Protein AF-A0A3M6ZZE4-F1 (afdb_monomer)

Secondary structure (DSSP, 8-state):
---PPEEEEE-TTSSHHHHHHHHTT-TTTEEEEESTHHHHHHTSTT----TTTT-HHHHHHTT-TT--HHHHHHHHHHHHTTSSEEEEEEEHHHHSPPTT--

Solvent-accessible surface area (backbone atoms only — not comparable to full-atom values): 5938 Å² total; per-residue (Å²): 133,86,68,70,66,47,78,45,73,39,64,91,90,68,55,58,70,64,56,47,54,63,54,60,70,40,64,88,54,39,40,75,44,78,39,61,52,51,37,14,20,48,31,11,83,73,40,78,45,70,90,43,68,92,35,64,67,62,22,57,74,65,75,26,35,80,29,34,70,64,57,46,51,54,48,53,53,53,57,40,68,72,73,30,34,31,37,35,43,38,53,42,74,52,78,46,78,62,98,84,76,127

pLDDT: mean 92.27, std 9.72, range [42.91, 98.0]

Radius of gyration: 14.6 Å; Cα contacts (8 Å, |Δi|>4): 147; chains: 1; bounding box: 31×28×37 Å

Sequence (102 aa):
MTHNPIFVATHPRACSTAFERVFMTQRDTLQTIHEPFGDAFYYGPERMGTRFESDEEAREQSGFAQSTFKTILERIEREAAEGKRVFIKDMAYYVVPPEDQN

Structure (mmCIF, N/CA/C/O backbone):
data_AF-A0A3M6ZZE4-F1
#
_entry.id   AF-A0A3M6ZZE4-F1
#
loop_
_atom_site.group_PDB
_atom_site.id
_atom_site.type_symbol
_atom_site.label_atom_id
_atom_site.label_alt_id
_atom_site.label_comp_id
_atom_site.label_asym_id
_atom_site.label_entity_id
_atom_site.label_seq_id
_atom_site.pdbx_PDB_ins_code
_atom_site.Cartn_x
_atom_site.Cartn_y
_atom_site.Cartn_z
_atom_site.occupancy
_atom_site.B_iso_or_equiv
_atom_site.auth_seq_id
_atom_site.auth_comp_id
_atom_site.auth_asym_id
_atom_site.auth_atom_id
_atom_site.pdbx_PDB_model_num
ATOM 1 N N . MET A 1 1 ? -12.721 -9.070 20.094 1.00 54.06 1 MET A N 1
ATOM 2 C CA . MET A 1 1 ? -12.804 -8.521 18.7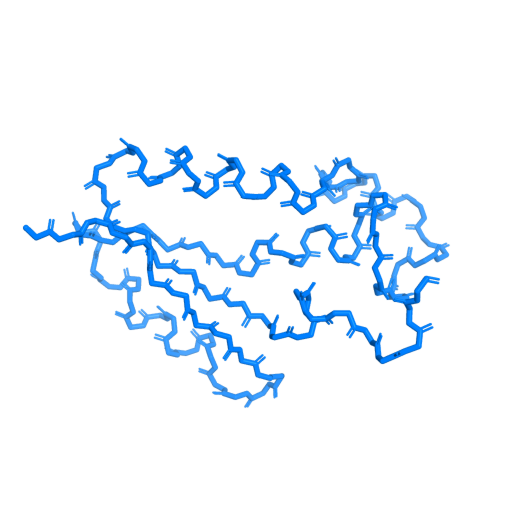22 1.00 54.06 1 MET A CA 1
ATOM 3 C C . MET A 1 1 ? -11.519 -8.876 17.993 1.00 54.06 1 MET A C 1
ATOM 5 O O . MET A 1 1 ? -10.460 -8.776 18.600 1.00 54.06 1 MET A O 1
ATOM 9 N N . THR A 1 2 ? -11.595 -9.362 16.755 1.00 64.38 2 THR A N 1
ATOM 10 C CA . THR A 1 2 ? -10.406 -9.715 15.959 1.00 64.38 2 THR A CA 1
ATOM 11 C C . THR A 1 2 ? -9.711 -8.443 15.469 1.00 64.38 2 TH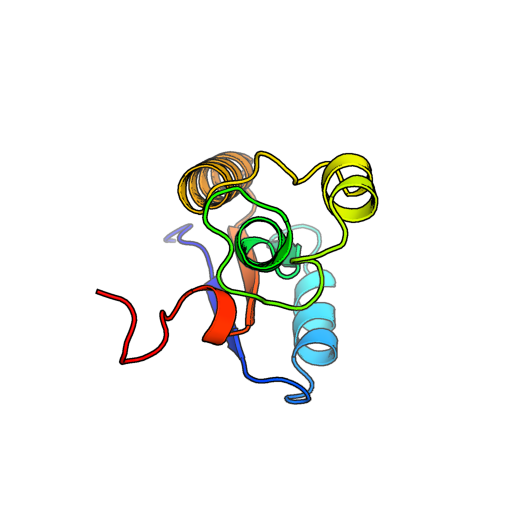R A C 1
ATOM 13 O O . THR A 1 2 ? -10.370 -7.593 14.871 1.00 64.38 2 THR A O 1
ATOM 16 N N . HIS A 1 3 ? -8.398 -8.323 15.683 1.00 79.19 3 HIS A N 1
ATOM 17 C CA . HIS A 1 3 ? -7.579 -7.180 15.241 1.00 79.19 3 HIS A CA 1
ATOM 18 C C . HIS A 1 3 ? -7.018 -7.361 13.820 1.00 79.19 3 HIS A C 1
ATOM 20 O O . HIS A 1 3 ? -6.093 -6.663 13.421 1.00 79.19 3 HIS A O 1
ATOM 26 N N . ASN A 1 4 ? -7.588 -8.289 13.045 1.00 89.19 4 ASN A N 1
ATOM 27 C CA . ASN A 1 4 ? -7.139 -8.570 11.686 1.00 89.19 4 ASN A CA 1
ATOM 28 C C . ASN A 1 4 ? -7.189 -7.292 10.828 1.00 89.19 4 ASN A C 1
ATOM 30 O O . ASN A 1 4 ? -8.211 -6.582 10.876 1.00 89.19 4 ASN A O 1
ATOM 34 N N . PRO A 1 5 ? -6.142 -7.021 10.029 1.00 93.88 5 PRO A N 1
ATOM 35 C CA . PRO A 1 5 ? -6.130 -5.896 9.108 1.00 93.88 5 PRO A CA 1
ATOM 36 C C . PRO A 1 5 ? -7.343 -5.889 8.169 1.00 93.88 5 PRO A C 1
ATOM 38 O O . PRO A 1 5 ? -7.888 -6.936 7.812 1.00 93.88 5 PRO A O 1
ATOM 41 N N . ILE A 1 6 ? -7.780 -4.695 7.778 1.00 95.44 6 ILE A N 1
ATOM 42 C CA . ILE A 1 6 ? -8.762 -4.486 6.710 1.00 95.44 6 ILE A CA 1
ATOM 43 C C . ILE A 1 6 ? -7.978 -4.165 5.444 1.00 95.44 6 ILE A C 1
ATOM 45 O O . ILE A 1 6 ? -7.184 -3.230 5.451 1.00 95.44 6 ILE A O 1
ATOM 49 N N . PHE A 1 7 ? -8.221 -4.902 4.364 1.00 96.06 7 PHE A N 1
ATOM 50 C CA . PHE A 1 7 ? -7.576 -4.665 3.076 1.00 96.06 7 PHE A CA 1
ATOM 51 C C . PHE A 1 7 ? -8.603 -4.236 2.031 1.00 96.06 7 PHE A C 1
ATOM 53 O O . PHE A 1 7 ? -9.619 -4.905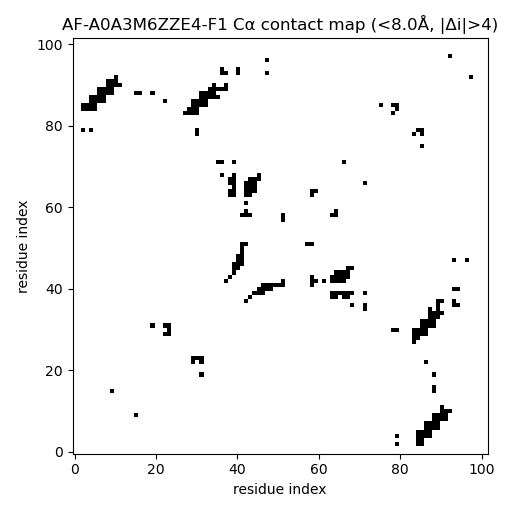 1.837 1.00 96.06 7 PHE A O 1
ATOM 60 N N . VAL A 1 8 ? -8.331 -3.130 1.346 1.00 96.31 8 VAL A N 1
ATOM 61 C CA . VAL A 1 8 ? -9.151 -2.603 0.255 1.00 96.31 8 VAL A CA 1
ATOM 62 C C . VAL A 1 8 ? -8.349 -2.682 -1.035 1.00 96.31 8 VAL A C 1
ATOM 64 O O . VAL A 1 8 ? -7.496 -1.840 -1.306 1.00 96.31 8 VAL A O 1
ATOM 67 N N . ALA A 1 9 ? -8.647 -3.709 -1.830 1.00 95.94 9 ALA A N 1
ATOM 68 C CA . ALA A 1 9 ? -8.093 -3.908 -3.164 1.00 95.94 9 ALA A CA 1
ATOM 69 C C . ALA A 1 9 ? -8.923 -3.131 -4.193 1.00 95.94 9 ALA A C 1
ATOM 71 O O . ALA A 1 9 ? -10.144 -3.284 -4.254 1.00 95.94 9 ALA A O 1
ATOM 72 N N . THR A 1 10 ? -8.280 -2.291 -5.002 1.00 96.25 10 THR A N 1
ATOM 73 C CA . THR A 1 10 ? -8.985 -1.416 -5.956 1.00 96.25 10 THR A CA 1
ATOM 74 C C . THR A 1 10 ? -8.322 -1.392 -7.326 1.00 96.25 10 THR A C 1
ATOM 76 O O . THR A 1 10 ? -7.196 -1.846 -7.498 1.00 96.25 10 THR A O 1
ATOM 79 N N . HIS A 1 11 ? -9.032 -0.869 -8.321 1.00 94.69 11 HIS A N 1
ATOM 80 C CA . HIS A 1 11 ? -8.469 -0.540 -9.629 1.00 94.69 11 HIS A CA 1
ATOM 81 C C . HIS A 1 11 ? -8.221 0.978 -9.716 1.00 94.69 11 HIS A C 1
ATOM 83 O O . HIS A 1 11 ? -8.816 1.745 -8.944 1.00 94.69 11 HIS A O 1
ATOM 89 N N . PRO A 1 12 ? -7.361 1.450 -10.640 1.00 94.06 12 PRO A N 1
ATOM 90 C CA . PRO A 1 12 ? -7.143 2.877 -10.840 1.00 94.06 12 PRO A CA 1
ATOM 91 C C . PRO A 1 12 ? -8.454 3.633 -11.052 1.00 94.06 12 PRO A C 1
ATOM 93 O O . PRO A 1 12 ? -9.361 3.156 -11.725 1.00 94.06 12 PRO A O 1
ATOM 96 N N . ARG A 1 13 ? -8.526 4.855 -10.513 1.00 94.06 13 ARG A N 1
ATOM 97 C CA . ARG A 1 13 ? -9.674 5.773 -10.660 1.00 94.06 13 ARG A CA 1
ATOM 98 C C . ARG A 1 13 ? -10.974 5.331 -9.969 1.00 94.06 13 ARG A C 1
ATOM 100 O O . ARG A 1 13 ? -11.978 6.013 -10.123 1.00 94.06 13 ARG A O 1
ATOM 107 N N . ALA A 1 14 ? -10.938 4.322 -9.099 1.00 96.44 14 ALA A N 1
ATOM 108 C CA . ALA A 1 14 ? -12.085 3.867 -8.302 1.00 96.44 14 ALA A CA 1
ATOM 109 C C . ALA A 1 14 ? -12.482 4.785 -7.118 1.00 96.44 14 ALA A C 1
ATOM 111 O O . ALA A 1 14 ? -13.146 4.338 -6.188 1.00 96.44 14 ALA A O 1
ATOM 112 N N . CYS A 1 15 ? -12.021 6.042 -7.076 1.00 96.56 15 CYS A N 1
ATOM 113 C CA . CYS A 1 15 ? -12.176 6.947 -5.919 1.00 96.56 15 CYS A CA 1
ATOM 114 C C . CYS A 1 15 ? -11.648 6.383 -4.578 1.00 96.56 15 CYS A C 1
ATOM 116 O O . CYS A 1 15 ? -11.980 6.886 -3.505 1.00 96.56 15 CYS A O 1
ATOM 118 N N . SER A 1 16 ? -10.769 5.383 -4.629 1.00 96.38 16 SER A N 1
ATOM 119 C CA . SER A 1 16 ? -10.231 4.654 -3.476 1.00 96.38 16 SER A CA 1
ATOM 120 C C . SER A 1 16 ? -9.468 5.533 -2.481 1.00 96.38 16 SER A C 1
ATOM 122 O O . SER A 1 16 ? -9.564 5.313 -1.282 1.00 96.38 16 SER A O 1
ATOM 124 N N . THR A 1 17 ? -8.760 6.565 -2.948 1.00 96.12 17 THR A N 1
A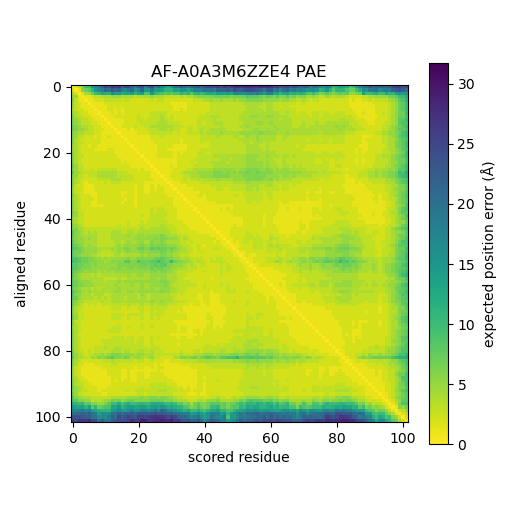TOM 125 C CA . THR A 1 17 ? -8.073 7.539 -2.077 1.00 96.12 17 THR A CA 1
ATOM 126 C C . THR A 1 17 ? -9.066 8.435 -1.331 1.00 96.12 17 THR A C 1
ATOM 128 O O . THR A 1 17 ? -8.822 8.850 -0.204 1.00 96.12 17 THR A O 1
ATOM 131 N N . ALA A 1 18 ? -10.213 8.756 -1.942 1.00 96.69 18 ALA A N 1
ATOM 132 C CA . ALA A 1 18 ? -11.269 9.489 -1.244 1.00 96.69 18 ALA A CA 1
ATOM 133 C C . ALA A 1 18 ? -11.942 8.598 -0.189 1.00 96.69 18 ALA A C 1
ATOM 135 O O . ALA A 1 18 ? -12.206 9.062 0.915 1.00 96.69 18 ALA A O 1
ATOM 136 N N . PHE A 1 19 ? -12.150 7.317 -0.507 1.00 97.00 19 PHE A N 1
ATOM 137 C CA . PHE A 1 19 ? -12.644 6.321 0.441 1.00 97.00 19 PHE A CA 1
ATOM 138 C C . PHE A 1 19 ? -11.685 6.130 1.626 1.00 97.00 19 PHE A C 1
ATOM 140 O O . PHE A 1 19 ? -12.110 6.220 2.772 1.00 97.00 19 PHE A O 1
ATOM 147 N N . GLU A 1 20 ? -10.384 5.971 1.372 1.00 97.56 20 GLU A N 1
ATOM 148 C CA . GLU A 1 20 ? -9.334 5.895 2.398 1.00 97.56 20 GLU A CA 1
ATOM 149 C C . GLU A 1 20 ? -9.371 7.086 3.365 1.00 97.56 20 GLU A C 1
ATOM 151 O O . GLU A 1 20 ? -9.288 6.894 4.578 1.00 97.56 20 GLU A O 1
ATOM 156 N N . ARG A 1 21 ? -9.572 8.313 2.864 1.00 96.81 21 ARG A N 1
ATOM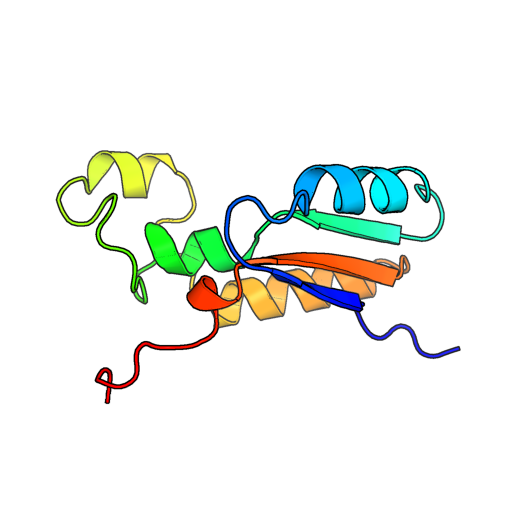 157 C CA . ARG A 1 21 ? -9.658 9.509 3.719 1.00 96.81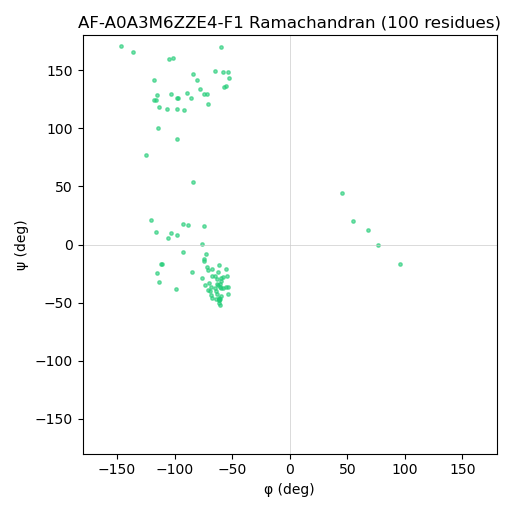 21 ARG A CA 1
ATOM 158 C C . ARG A 1 21 ? -10.766 9.433 4.769 1.00 96.81 21 ARG A C 1
ATOM 160 O O . ARG A 1 21 ? -10.609 10.039 5.825 1.00 96.81 21 ARG A O 1
ATOM 167 N N . VAL A 1 22 ? -11.844 8.687 4.519 1.00 96.44 22 VAL A N 1
ATOM 168 C CA . VAL A 1 22 ? -12.897 8.436 5.520 1.00 96.44 22 VAL A CA 1
ATOM 169 C C . VAL A 1 22 ? -12.369 7.559 6.661 1.00 96.44 22 VAL A C 1
ATOM 171 O O . VAL A 1 22 ? -12.693 7.799 7.817 1.00 96.44 22 VAL A O 1
ATOM 174 N N . PHE A 1 23 ? -11.504 6.583 6.377 1.00 96.00 23 PHE A N 1
ATOM 175 C CA . PHE A 1 23 ? -10.882 5.737 7.406 1.00 96.00 23 PHE A CA 1
ATOM 176 C C . PHE A 1 23 ? -9.816 6.499 8.192 1.00 96.00 23 PHE A C 1
ATOM 178 O O . PHE A 1 23 ? -9.727 6.350 9.409 1.00 96.00 23 PHE A O 1
ATOM 185 N N . MET A 1 24 ? -9.080 7.400 7.537 1.00 96.44 24 MET A N 1
ATOM 186 C CA . MET A 1 24 ? -8.089 8.258 8.196 1.00 96.44 24 MET A CA 1
ATOM 187 C C . MET A 1 24 ? -8.695 9.188 9.263 1.00 96.44 24 MET A C 1
ATOM 189 O O . MET A 1 24 ? -7.957 9.704 10.106 1.00 96.44 24 MET A O 1
ATOM 193 N N . THR A 1 25 ? -10.017 9.424 9.265 1.00 97.12 25 THR A N 1
ATOM 194 C CA . THR A 1 25 ? -10.664 10.198 10.339 1.00 97.12 25 THR A CA 1
ATOM 195 C C . THR A 1 25 ? -10.742 9.421 11.655 1.00 97.12 25 THR A C 1
ATOM 197 O O . THR A 1 25 ? -10.881 10.037 12.707 1.00 97.12 25 THR A O 1
ATOM 200 N N . GLN A 1 26 ? -10.623 8.091 11.627 1.00 95.62 26 GLN A N 1
ATOM 201 C CA . GLN A 1 26 ? -10.658 7.211 12.801 1.00 95.62 26 GLN A CA 1
ATOM 202 C C . GLN A 1 26 ? -9.282 7.121 13.483 1.00 95.62 26 GLN A C 1
ATOM 204 O O . GLN A 1 26 ? -8.738 6.039 13.692 1.00 95.62 26 GLN A O 1
ATOM 209 N N . ARG A 1 27 ? -8.696 8.277 13.819 1.00 93.06 27 ARG A N 1
ATOM 210 C CA . ARG A 1 27 ? -7.295 8.402 14.267 1.00 93.06 27 ARG A CA 1
ATOM 211 C C . ARG A 1 27 ? -6.965 7.602 15.525 1.00 93.06 27 ARG A C 1
ATOM 213 O O . ARG A 1 27 ? -5.815 7.201 15.691 1.00 93.06 27 ARG A O 1
ATOM 220 N N . ASP A 1 28 ? -7.945 7.380 16.393 1.00 94.50 28 ASP A N 1
ATOM 221 C CA . ASP A 1 28 ? -7.747 6.689 17.670 1.00 94.50 28 ASP A CA 1
ATOM 222 C C . ASP A 1 28 ? -7.816 5.165 17.534 1.00 94.50 28 ASP A C 1
ATOM 224 O O . ASP A 1 28 ? -7.242 4.449 18.350 1.00 94.50 28 ASP A O 1
ATOM 228 N N . THR A 1 29 ? -8.488 4.658 16.496 1.00 94.50 29 THR A N 1
ATOM 229 C CA . THR A 1 29 ? -8.789 3.225 16.352 1.00 94.50 29 THR A CA 1
ATOM 230 C C . THR A 1 29 ? -8.112 2.576 15.150 1.00 94.50 29 THR A C 1
ATOM 232 O O . THR A 1 29 ? -7.874 1.365 15.181 1.00 94.50 29 THR A O 1
ATOM 235 N N . LEU A 1 30 ? -7.772 3.354 14.115 1.00 95.62 30 LEU A N 1
ATOM 236 C CA . LEU A 1 30 ? -7.178 2.860 12.877 1.00 95.62 30 LEU A CA 1
ATOM 237 C C . LEU A 1 30 ? -5.778 3.418 12.615 1.00 95.62 30 LEU A C 1
ATOM 239 O O . LEU A 1 30 ? -5.511 4.606 12.798 1.00 95.62 30 LEU A O 1
ATOM 243 N N . GLN A 1 31 ? -4.919 2.543 12.098 1.00 96.56 31 GLN A N 1
ATOM 244 C CA . GLN A 1 31 ? -3.656 2.884 11.449 1.00 96.56 31 GLN A CA 1
ATOM 245 C C . GLN A 1 31 ? -3.834 2.677 9.941 1.00 96.56 31 GLN A C 1
ATOM 247 O O . GLN A 1 31 ? -4.127 1.567 9.507 1.00 96.56 31 GLN A O 1
ATOM 252 N N . THR A 1 32 ? -3.733 3.743 9.144 1.00 97.12 32 THR A N 1
ATOM 253 C CA . THR A 1 32 ? -3.946 3.676 7.686 1.00 97.12 32 THR A CA 1
ATOM 254 C C . THR A 1 32 ? -2.616 3.577 6.950 1.00 97.12 32 THR A C 1
ATOM 256 O O . THR A 1 32 ? -1.761 4.441 7.131 1.00 97.12 32 THR A O 1
ATOM 259 N N . ILE A 1 33 ? -2.471 2.565 6.093 1.00 97.19 33 ILE A N 1
ATOM 260 C CA . ILE A 1 33 ? -1.298 2.351 5.242 1.00 97.19 33 ILE A CA 1
ATOM 261 C C . ILE A 1 33 ? -1.715 2.525 3.778 1.00 97.19 33 ILE A C 1
ATOM 263 O O . ILE A 1 33 ? -2.574 1.796 3.273 1.00 97.19 33 ILE A O 1
ATOM 267 N N . HIS A 1 34 ? -1.103 3.506 3.116 1.00 97.19 34 HIS A N 1
ATOM 268 C CA . HIS A 1 34 ? -1.419 3.896 1.745 1.00 97.19 34 HIS A CA 1
ATOM 269 C C . HIS A 1 34 ? -0.540 3.157 0.736 1.00 97.19 34 HIS A C 1
ATOM 271 O O . HIS A 1 34 ? 0.668 3.372 0.714 1.00 97.19 34 HIS A O 1
ATOM 277 N N . GLU A 1 35 ? -1.161 2.327 -0.102 1.00 97.12 35 GLU A N 1
ATOM 278 C CA . GLU A 1 35 ? -0.565 1.641 -1.259 1.00 97.12 35 GLU A CA 1
ATOM 279 C C . GLU A 1 35 ? 0.810 0.987 -1.005 1.00 97.12 35 GLU A C 1
ATOM 281 O O . GLU A 1 35 ? 1.712 1.132 -1.833 1.00 97.12 35 GLU A O 1
ATOM 286 N N . PRO A 1 36 ? 1.020 0.275 0.123 1.00 97.38 36 PRO A N 1
ATOM 287 C CA . PRO A 1 36 ? 2.353 -0.188 0.502 1.00 97.38 36 PRO A CA 1
ATOM 288 C C . PRO A 1 36 ? 2.951 -1.210 -0.473 1.00 97.38 36 PRO A C 1
ATOM 290 O O . PRO A 1 36 ? 4.169 -1.301 -0.595 1.00 97.38 36 PRO A O 1
ATOM 293 N N . PHE A 1 37 ? 2.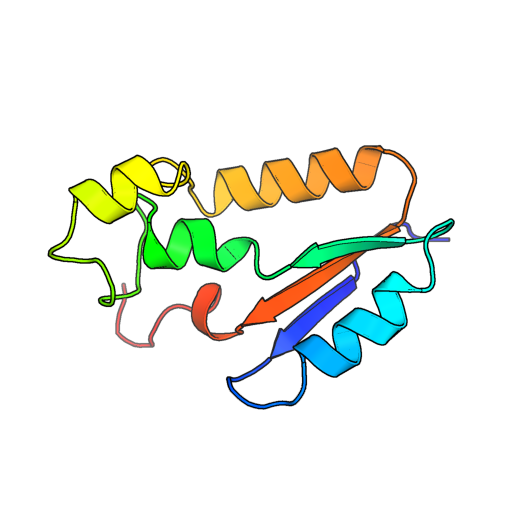131 -1.982 -1.192 1.00 97.44 37 PHE A N 1
ATOM 294 C CA . PHE A 1 37 ? 2.638 -2.942 -2.174 1.00 97.44 37 PHE A CA 1
ATOM 295 C C . PHE A 1 37 ? 3.149 -2.269 -3.454 1.00 97.44 37 PHE A C 1
ATOM 297 O O . PHE A 1 37 ? 3.895 -2.892 -4.210 1.00 97.44 37 PHE A O 1
ATOM 304 N N . GLY A 1 38 ? 2.830 -0.986 -3.667 1.00 96.31 38 GLY A N 1
ATOM 305 C CA . GLY A 1 38 ? 3.406 -0.181 -4.742 1.00 96.31 38 GLY A CA 1
ATOM 306 C C . GLY A 1 38 ? 4.929 -0.067 -4.637 1.00 96.31 38 GLY A C 1
ATOM 307 O O . GLY A 1 38 ? 5.608 -0.034 -5.663 1.00 96.31 38 GLY A O 1
ATOM 308 N N . ASP A 1 39 ? 5.465 -0.088 -3.413 1.00 96.81 39 ASP A N 1
ATOM 309 C CA . ASP A 1 39 ? 6.901 0.002 -3.140 1.00 96.81 39 ASP A CA 1
ATOM 310 C C . ASP A 1 39 ? 7.660 -1.174 -3.781 1.00 96.81 39 ASP A C 1
ATOM 312 O O . ASP A 1 39 ? 8.590 -0.983 -4.568 1.00 96.81 39 ASP A O 1
ATOM 316 N N . ALA A 1 40 ? 7.209 -2.402 -3.503 1.00 96.31 40 ALA A N 1
ATOM 317 C CA . ALA A 1 40 ? 7.770 -3.618 -4.090 1.00 96.31 40 ALA A CA 1
ATOM 318 C C . ALA A 1 40 ? 7.462 -3.723 -5.593 1.00 96.31 40 ALA A C 1
ATOM 320 O O . ALA A 1 40 ? 8.333 -4.093 -6.378 1.00 96.31 40 ALA A O 1
ATOM 321 N N . PHE A 1 41 ? 6.248 -3.342 -6.005 1.00 96.00 41 PHE A N 1
ATOM 322 C CA . PHE A 1 41 ? 5.798 -3.438 -7.393 1.00 96.00 41 PHE A CA 1
ATOM 323 C C . PHE A 1 41 ? 6.591 -2.547 -8.359 1.00 96.00 41 PHE A C 1
ATOM 325 O O . PHE A 1 41 ? 6.860 -2.973 -9.485 1.00 96.00 41 PHE A O 1
ATOM 332 N N . TYR A 1 42 ? 6.937 -1.320 -7.954 1.00 95.62 42 TYR A N 1
ATOM 333 C CA . TYR A 1 42 ? 7.604 -0.342 -8.820 1.00 95.62 42 TYR A CA 1
ATOM 334 C C . TYR A 1 42 ? 9.117 -0.260 -8.620 1.00 95.62 42 TYR A C 1
ATOM 336 O O . TYR A 1 42 ? 9.837 -0.070 -9.602 1.00 95.62 42 TYR A O 1
ATOM 344 N N . TYR A 1 43 ? 9.600 -0.359 -7.380 1.00 96.38 43 TYR A N 1
ATOM 345 C CA . TYR A 1 43 ? 10.987 -0.009 -7.054 1.00 96.38 43 TYR A CA 1
ATOM 346 C C . TYR A 1 43 ? 11.819 -1.211 -6.613 1.00 96.38 43 TYR A C 1
ATOM 348 O O . TYR A 1 43 ? 13.016 -1.259 -6.914 1.00 96.38 43 TYR A O 1
ATOM 356 N N . GLY A 1 44 ? 11.179 -2.179 -5.959 1.00 95.31 44 GLY A N 1
ATOM 357 C CA . GLY A 1 44 ? 11.803 -3.373 -5.405 1.00 95.31 44 GLY A CA 1
ATOM 358 C C . GLY A 1 44 ? 12.517 -4.279 -6.415 1.00 95.31 44 GLY A C 1
ATOM 359 O O . GLY A 1 44 ? 12.374 -4.120 -7.632 1.00 95.31 44 GLY A O 1
ATOM 360 N N . PRO A 1 45 ? 13.278 -5.275 -5.933 1.00 94.44 45 PRO A N 1
ATOM 361 C CA . PRO A 1 45 ? 13.900 -6.280 -6.795 1.00 94.44 45 PRO A CA 1
ATOM 362 C C . PRO A 1 45 ? 12.874 -7.254 -7.404 1.00 94.44 45 PRO A C 1
ATOM 364 O O . PRO A 1 45 ? 13.137 -7.834 -8.450 1.00 94.44 45 PRO A O 1
ATOM 367 N N . GLU A 1 46 ? 11.696 -7.393 -6.788 1.00 93.50 46 GLU A N 1
ATOM 368 C CA . GLU A 1 46 ? 10.567 -8.233 -7.234 1.00 93.50 46 GLU A CA 1
ATOM 369 C C . GLU A 1 46 ? 9.561 -7.448 -8.104 1.00 93.50 46 GLU A C 1
ATOM 371 O O . GLU A 1 46 ? 8.403 -7.843 -8.246 1.00 93.50 46 GLU A O 1
ATOM 376 N N . ARG A 1 47 ? 9.973 -6.293 -8.645 1.00 92.06 47 ARG A N 1
ATOM 377 C CA . ARG A 1 47 ? 9.101 -5.384 -9.400 1.00 92.06 47 ARG A CA 1
ATOM 378 C C . ARG A 1 47 ? 8.405 -6.081 -10.573 1.00 92.06 47 ARG A C 1
ATOM 380 O O . ARG A 1 47 ? 9.029 -6.774 -11.372 1.00 92.06 47 ARG A O 1
ATOM 387 N N . MET A 1 48 ? 7.119 -5.793 -10.731 1.00 91.75 48 MET A N 1
ATOM 388 C CA . MET A 1 48 ? 6.320 -6.208 -11.891 1.00 91.75 48 MET A CA 1
ATOM 389 C C . MET A 1 48 ? 5.935 -5.012 -12.776 1.00 91.75 48 MET A C 1
ATOM 391 O O . MET A 1 48 ? 5.552 -5.184 -13.931 1.00 91.75 48 MET A O 1
ATOM 395 N N . GLY A 1 49 ? 6.048 -3.785 -12.256 1.00 90.31 49 GLY A N 1
ATOM 396 C CA . GLY A 1 49 ? 5.788 -2.562 -13.005 1.00 90.31 49 GLY A CA 1
ATOM 397 C C . GLY A 1 49 ? 6.967 -2.143 -13.885 1.00 90.31 49 GLY A C 1
ATOM 398 O O . GLY A 1 49 ? 8.123 -2.197 -13.472 1.00 90.31 49 GLY A O 1
ATOM 399 N N . THR A 1 50 ? 6.666 -1.632 -15.079 1.00 91.56 50 THR A N 1
ATOM 400 C CA . THR A 1 50 ? 7.672 -1.154 -16.050 1.00 91.56 50 THR A CA 1
ATOM 401 C C . THR A 1 50 ? 7.971 0.344 -15.937 1.00 91.56 50 THR A C 1
ATOM 403 O O . THR A 1 50 ? 8.881 0.854 -16.583 1.00 91.56 50 THR A O 1
ATOM 406 N N . ARG A 1 51 ? 7.229 1.076 -15.093 1.00 91.38 51 ARG A N 1
ATOM 407 C CA . ARG A 1 51 ? 7.280 2.547 -15.002 1.00 91.38 51 ARG A CA 1
ATOM 408 C C . ARG A 1 51 ? 8.680 3.114 -14.734 1.00 91.38 51 ARG A C 1
ATOM 410 O O . ARG A 1 51 ? 8.995 4.170 -15.267 1.00 91.38 51 ARG A O 1
ATOM 417 N N . PHE A 1 52 ? 9.480 2.428 -13.919 1.00 93.06 52 PHE A N 1
ATOM 418 C CA . PHE A 1 52 ? 10.846 2.829 -13.548 1.00 93.06 52 PHE A CA 1
ATOM 419 C C . PHE A 1 52 ? 11.881 1.770 -13.940 1.00 93.06 52 PHE A C 1
ATOM 421 O O . PHE A 1 52 ? 12.971 1.712 -13.382 1.00 93.06 52 PHE A O 1
ATOM 428 N N . GLU A 1 53 ? 11.542 0.892 -14.885 1.00 89.12 53 GLU A N 1
ATOM 429 C CA . GLU A 1 53 ? 12.411 -0.218 -15.281 1.00 89.12 53 GLU A CA 1
ATOM 430 C C . GLU A 1 53 ? 13.769 0.255 -15.815 1.00 89.12 53 GLU A C 1
ATOM 432 O O . GLU A 1 53 ? 14.788 -0.364 -15.519 1.00 89.12 53 GLU A O 1
ATOM 437 N N . SER A 1 54 ? 13.784 1.367 -16.551 1.00 92.69 54 SER A N 1
ATOM 438 C CA . SER A 1 54 ? 14.999 1.968 -17.117 1.00 92.69 54 SER A CA 1
ATOM 439 C C . SER A 1 54 ? 15.572 3.122 -16.284 1.00 92.69 54 SER A C 1
ATOM 441 O O . SER A 1 54 ? 16.470 3.808 -16.761 1.00 92.69 54 SER A O 1
ATOM 443 N N . ASP A 1 55 ? 15.053 3.363 -15.077 1.00 94.88 55 ASP A N 1
ATOM 444 C CA . ASP A 1 55 ? 15.430 4.497 -14.224 1.00 94.88 55 ASP A CA 1
ATOM 445 C C . ASP A 1 55 ? 15.885 3.999 -12.843 1.00 94.88 55 ASP A C 1
ATOM 447 O O . ASP A 1 55 ? 15.143 4.001 -11.859 1.00 94.88 55 ASP A O 1
ATOM 451 N N . GLU A 1 56 ? 17.113 3.478 -12.798 1.00 92.75 56 GLU A N 1
ATOM 452 C CA . GLU A 1 56 ? 17.716 2.920 -11.582 1.00 92.75 56 GLU A CA 1
ATOM 453 C C . GLU A 1 56 ? 17.937 3.988 -10.505 1.00 92.75 56 GLU A C 1
ATOM 455 O O . GLU A 1 56 ? 17.656 3.740 -9.334 1.00 92.75 56 GLU A O 1
ATOM 460 N N . GLU A 1 57 ? 18.328 5.202 -10.901 1.00 95.50 57 GLU A N 1
ATOM 461 C CA . GLU A 1 57 ? 18.527 6.322 -9.979 1.00 95.50 57 GLU A CA 1
ATOM 462 C C . GLU A 1 57 ? 17.222 6.689 -9.258 1.00 95.50 57 GLU A C 1
ATOM 464 O O . GLU A 1 57 ? 17.212 6.807 -8.030 1.00 95.50 57 GLU A O 1
ATOM 469 N N . ALA A 1 58 ? 16.094 6.792 -9.975 1.00 93.44 58 ALA A N 1
ATOM 470 C CA . ALA A 1 58 ? 14.799 7.050 -9.342 1.00 93.44 58 ALA A CA 1
ATOM 471 C C . ALA A 1 58 ? 14.387 5.932 -8.374 1.00 93.44 58 ALA A C 1
ATOM 473 O O . ALA A 1 58 ? 13.773 6.199 -7.336 1.00 93.44 58 ALA A O 1
ATOM 474 N N . ARG A 1 59 ? 14.734 4.674 -8.678 1.00 94.38 59 ARG A N 1
ATOM 475 C CA . ARG A 1 59 ? 14.476 3.544 -7.774 1.00 94.38 59 ARG A CA 1
ATOM 476 C C . ARG A 1 59 ? 15.316 3.647 -6.509 1.00 94.38 59 ARG A C 1
ATOM 478 O O . ARG A 1 59 ? 14.756 3.504 -5.424 1.00 94.38 59 ARG A O 1
ATOM 485 N N . GLU A 1 60 ? 16.608 3.935 -6.612 1.00 95.19 60 GLU A N 1
ATOM 486 C CA . GLU A 1 60 ? 17.479 4.130 -5.446 1.00 95.19 60 GLU A CA 1
ATOM 487 C C . GLU A 1 60 ? 17.015 5.309 -4.581 1.00 95.19 60 GLU A C 1
ATOM 489 O O . GLU A 1 60 ? 16.848 5.166 -3.366 1.00 95.19 60 GLU A O 1
ATOM 494 N N . GLN A 1 61 ? 16.705 6.446 -5.208 1.00 96.00 61 GLN A N 1
ATOM 495 C CA . GLN A 1 61 ? 16.239 7.654 -4.523 1.00 96.00 61 GLN A CA 1
ATOM 496 C C . GLN A 1 61 ? 14.847 7.505 -3.895 1.00 96.00 61 GLN A C 1
ATOM 498 O O . GLN A 1 61 ? 14.524 8.240 -2.961 1.00 96.00 61 GLN A O 1
ATOM 503 N N . SER A 1 62 ? 14.031 6.545 -4.349 1.00 93.62 62 SER A N 1
ATOM 504 C CA . SER A 1 62 ? 12.718 6.265 -3.750 1.00 93.62 62 SER A CA 1
ATOM 505 C C . SER A 1 62 ? 12.805 5.812 -2.287 1.00 93.62 62 SER A C 1
ATOM 507 O O . SER A 1 62 ? 11.829 5.935 -1.553 1.00 93.62 62 SER A O 1
ATOM 509 N N . GLY A 1 63 ? 13.952 5.264 -1.861 1.00 95.56 63 GLY A N 1
ATOM 510 C CA . GLY A 1 63 ? 14.108 4.603 -0.561 1.00 95.56 63 GLY A CA 1
ATOM 511 C C . GLY A 1 63 ? 13.500 3.195 -0.494 1.00 95.56 63 GLY A C 1
ATOM 512 O O . GLY A 1 63 ? 13.618 2.531 0.533 1.00 95.56 63 GLY A O 1
ATOM 513 N N . PHE A 1 64 ? 12.899 2.713 -1.588 1.00 96.19 64 PHE A N 1
ATOM 514 C CA . PHE A 1 64 ? 12.212 1.421 -1.680 1.00 96.19 64 PHE A CA 1
ATOM 515 C C . PHE A 1 64 ? 12.871 0.446 -2.662 1.00 96.19 64 PHE A C 1
ATOM 517 O O . PHE A 1 64 ? 12.309 -0.606 -2.959 1.00 96.19 64 PHE A O 1
ATOM 524 N N . ALA A 1 65 ? 14.081 0.748 -3.147 1.00 95.81 65 ALA A N 1
ATOM 525 C CA . ALA A 1 65 ? 14.816 -0.107 -4.088 1.00 95.81 65 ALA A CA 1
ATOM 526 C C . ALA A 1 65 ? 14.998 -1.556 -3.600 1.00 95.81 65 ALA A C 1
ATOM 528 O O . ALA A 1 65 ? 15.131 -2.471 -4.408 1.00 95.81 65 ALA A O 1
ATOM 529 N N . GLN A 1 66 ? 15.005 -1.758 -2.279 1.00 96.25 66 GLN A N 1
ATOM 530 C CA . GLN A 1 66 ? 15.173 -3.058 -1.623 1.00 96.25 66 GLN A CA 1
ATOM 531 C C . GLN A 1 66 ? 13.867 -3.611 -1.024 1.00 96.25 66 GLN A C 1
ATOM 533 O O . GLN A 1 66 ? 13.887 -4.638 -0.347 1.00 96.25 66 GLN A O 1
ATOM 538 N N . SER A 1 67 ? 12.729 -2.950 -1.252 1.00 97.00 67 SER A N 1
ATOM 539 C CA . SER A 1 67 ? 11.430 -3.406 -0.756 1.00 97.00 67 SER A CA 1
ATOM 540 C C . SER A 1 67 ? 10.976 -4.651 -1.515 1.00 97.00 67 SER A C 1
ATOM 542 O O . SER A 1 67 ? 10.791 -4.622 -2.724 1.00 97.00 67 SER A O 1
ATOM 544 N N . THR A 1 68 ? 10.752 -5.744 -0.797 1.00 97.19 68 THR A N 1
ATOM 545 C CA . THR A 1 68 ? 10.129 -6.981 -1.304 1.00 97.19 68 THR A CA 1
ATOM 546 C C . THR A 1 68 ? 8.696 -7.094 -0.798 1.00 97.19 68 THR A C 1
ATOM 548 O O . THR A 1 68 ? 8.363 -6.523 0.248 1.00 97.19 68 THR A O 1
ATOM 551 N N . PHE A 1 69 ? 7.853 -7.890 -1.458 1.00 96.19 69 PHE A N 1
ATOM 552 C CA . PHE A 1 69 ? 6.496 -8.182 -0.978 1.00 96.19 69 PHE A CA 1
ATOM 553 C C . PHE A 1 69 ? 6.508 -8.713 0.461 1.00 96.19 69 PHE A C 1
ATOM 555 O O . PHE A 1 69 ? 5.671 -8.328 1.281 1.00 96.19 69 PHE A O 1
ATOM 562 N N . LYS A 1 70 ? 7.519 -9.520 0.803 1.00 97.00 70 LYS A N 1
ATOM 563 C CA . LYS A 1 70 ? 7.744 -10.013 2.164 1.00 97.00 70 LYS A CA 1
ATOM 564 C C . LYS A 1 70 ? 8.006 -8.880 3.159 1.00 97.00 70 LYS A C 1
ATOM 566 O O . LYS A 1 70 ? 7.344 -8.824 4.189 1.00 97.00 70 LYS A O 1
ATOM 571 N N . THR A 1 71 ? 8.921 -7.958 2.856 1.00 97.69 71 THR A N 1
ATOM 572 C CA . THR A 1 71 ? 9.216 -6.833 3.769 1.00 97.69 71 THR A CA 1
ATOM 573 C C . THR A 1 71 ? 8.012 -5.911 3.973 1.00 97.69 71 THR A C 1
ATOM 575 O O . THR A 1 71 ? 7.845 -5.341 5.052 1.00 97.69 71 THR A O 1
ATOM 578 N N . ILE A 1 72 ? 7.138 -5.796 2.965 1.00 97.38 72 ILE A N 1
ATOM 579 C CA . ILE A 1 72 ? 5.882 -5.052 3.084 1.00 97.38 72 ILE A CA 1
ATOM 580 C C . ILE A 1 72 ? 4.912 -5.759 4.039 1.00 97.38 72 ILE A C 1
ATOM 582 O O . ILE A 1 72 ? 4.340 -5.105 4.913 1.00 97.38 72 ILE A O 1
ATOM 586 N N . LEU A 1 73 ? 4.773 -7.085 3.942 1.00 96.12 73 LEU A N 1
ATOM 587 C CA . LEU A 1 73 ? 3.977 -7.875 4.889 1.00 96.12 73 LEU A CA 1
ATOM 588 C C . LEU A 1 73 ? 4.512 -7.762 6.323 1.00 96.12 73 LEU A C 1
ATOM 590 O O . LEU A 1 73 ? 3.746 -7.461 7.234 1.00 96.12 73 LEU A O 1
ATOM 594 N N . GLU A 1 74 ? 5.825 -7.896 6.521 1.00 96.75 74 GLU A N 1
ATOM 595 C CA . GLU A 1 74 ? 6.464 -7.743 7.839 1.00 96.75 74 GLU A CA 1
ATOM 596 C C . GLU A 1 74 ? 6.241 -6.338 8.427 1.00 96.75 74 GLU A C 1
ATOM 598 O O . GLU A 1 74 ? 6.040 -6.172 9.633 1.00 96.75 74 GLU A O 1
ATOM 603 N N . ARG A 1 75 ? 6.242 -5.299 7.581 1.00 95.69 75 ARG A N 1
ATOM 604 C CA . ARG A 1 75 ? 5.888 -3.935 7.993 1.00 95.69 75 ARG A CA 1
ATOM 605 C C . ARG A 1 75 ? 4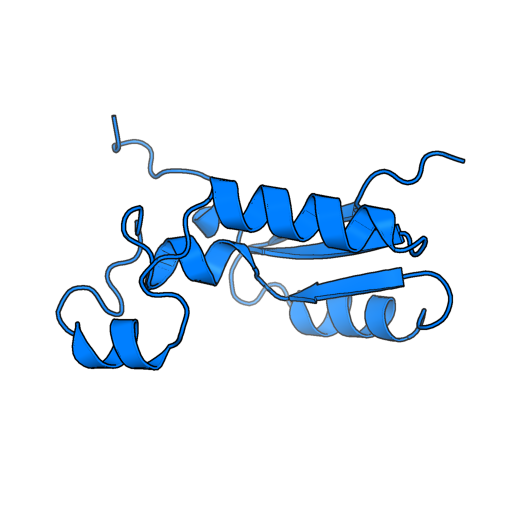.430 -3.844 8.443 1.00 95.69 75 ARG A C 1
ATOM 607 O O . ARG A 1 75 ? 4.178 -3.260 9.493 1.00 95.69 75 ARG A O 1
ATOM 614 N N . ILE A 1 76 ? 3.493 -4.406 7.680 1.00 95.75 76 ILE A N 1
ATOM 615 C CA . ILE A 1 76 ? 2.063 -4.420 8.023 1.00 95.75 76 ILE A CA 1
ATOM 616 C C . ILE A 1 76 ? 1.834 -5.130 9.363 1.00 95.75 76 ILE A C 1
ATOM 618 O O . ILE A 1 76 ? 1.089 -4.628 10.202 1.00 95.75 76 ILE A O 1
ATOM 622 N N . GLU A 1 77 ? 2.487 -6.272 9.584 1.00 94.69 77 GLU A N 1
ATOM 623 C CA . GLU A 1 77 ? 2.402 -7.026 10.840 1.00 94.69 77 GLU A CA 1
ATOM 624 C C . GLU A 1 77 ? 2.952 -6.229 12.024 1.00 94.69 77 GLU A C 1
ATOM 626 O O . GLU A 1 77 ? 2.326 -6.181 13.084 1.00 94.69 77 GLU A O 1
ATOM 631 N N . ARG A 1 78 ? 4.089 -5.549 11.835 1.00 94.69 78 ARG A N 1
ATOM 632 C CA . ARG A 1 78 ? 4.660 -4.660 12.851 1.00 94.69 78 ARG A CA 1
ATOM 633 C C . ARG A 1 78 ? 3.710 -3.513 13.194 1.00 94.69 78 ARG A C 1
ATOM 635 O O . ARG A 1 78 ? 3.462 -3.292 14.372 1.00 94.69 78 ARG A O 1
ATOM 642 N N . GLU A 1 79 ? 3.150 -2.827 12.196 1.00 93.81 79 GLU A N 1
ATOM 643 C CA . GLU A 1 79 ? 2.181 -1.742 12.423 1.00 93.81 79 GLU A CA 1
ATOM 644 C C . GLU A 1 79 ? 0.896 -2.263 13.098 1.00 93.81 79 GLU A C 1
ATOM 646 O O . GLU A 1 79 ? 0.320 -1.591 13.952 1.00 93.81 79 GLU A O 1
ATOM 651 N N . ALA A 1 80 ? 0.469 -3.494 12.796 1.00 92.25 80 ALA A N 1
ATOM 652 C CA . ALA A 1 80 ? -0.667 -4.132 13.464 1.00 92.25 80 ALA A CA 1
ATOM 653 C C . ALA A 1 80 ? -0.400 -4.464 14.940 1.00 92.25 80 ALA A C 1
ATOM 655 O O . ALA A 1 80 ? -1.336 -4.485 15.744 1.00 92.25 80 ALA A O 1
ATOM 656 N N . ALA A 1 81 ? 0.860 -4.686 15.318 1.00 92.25 81 ALA A N 1
ATOM 657 C CA . ALA A 1 81 ? 1.254 -4.926 16.702 1.00 92.25 81 ALA A CA 1
ATOM 658 C C . ALA A 1 81 ? 1.245 -3.651 17.574 1.00 92.25 81 ALA A C 1
ATOM 660 O O . ALA A 1 81 ? 1.266 -3.761 18.799 1.00 92.25 81 ALA A O 1
ATOM 661 N N . GLU A 1 82 ? 1.150 -2.452 16.982 1.00 91.75 82 GLU A N 1
ATOM 662 C CA . GLU A 1 82 ? 1.119 -1.168 17.709 1.00 91.75 82 GLU A CA 1
ATOM 663 C C . GLU A 1 82 ? -0.239 -0.865 18.379 1.00 91.75 82 GLU A C 1
ATOM 665 O O . GLU A 1 82 ? -0.412 0.163 19.036 1.00 91.75 82 GLU A O 1
ATOM 670 N N . GLY A 1 83 ? -1.220 -1.764 18.250 1.00 90.19 83 GLY A N 1
ATOM 671 C CA . GLY A 1 83 ? -2.475 -1.747 19.009 1.00 90.19 83 GLY A CA 1
ATOM 672 C C . GLY A 1 83 ? -3.660 -1.087 18.300 1.00 90.19 83 GLY A C 1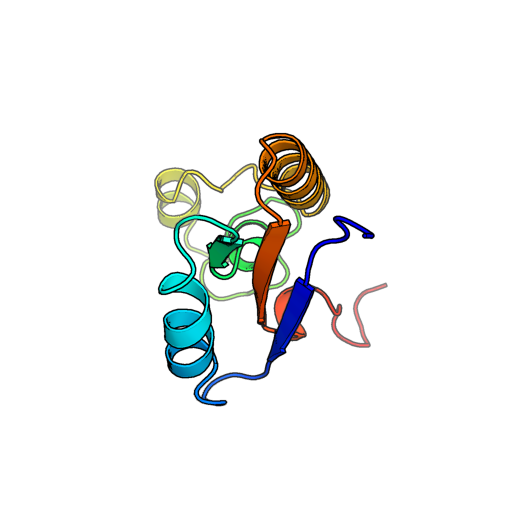
ATOM 673 O O . GLY A 1 83 ? -4.806 -1.348 18.669 1.00 90.19 83 GLY A O 1
ATOM 674 N N . LYS A 1 84 ? -3.427 -0.295 17.247 1.00 94.06 84 LYS A N 1
ATOM 675 C CA . LYS A 1 84 ? -4.496 0.158 16.342 1.00 94.06 84 LYS A CA 1
ATOM 676 C C . LYS A 1 84 ? -4.774 -0.902 15.288 1.00 94.06 84 LYS A C 1
ATOM 678 O O . LYS A 1 84 ? -3.871 -1.587 14.816 1.00 94.06 84 LYS A O 1
ATOM 683 N N . ARG A 1 85 ? -6.033 -1.018 14.863 1.00 95.69 85 ARG A N 1
ATOM 684 C CA . ARG A 1 85 ? -6.368 -1.916 13.757 1.00 95.69 85 ARG A CA 1
ATOM 685 C C . ARG A 1 85 ? -5.844 -1.319 12.454 1.00 95.69 85 ARG A C 1
ATOM 687 O O . ARG A 1 85 ? -6.129 -0.168 12.135 1.00 95.69 85 ARG A O 1
ATOM 694 N N . VAL A 1 86 ? -5.113 -2.110 11.682 1.00 97.12 86 VAL A N 1
ATOM 695 C CA . VAL A 1 86 ? -4.561 -1.650 10.406 1.00 97.12 86 VAL A CA 1
ATOM 696 C C . VAL A 1 86 ? -5.639 -1.640 9.319 1.00 97.12 86 VAL A C 1
ATOM 698 O O . VAL A 1 86 ? -6.396 -2.600 9.158 1.00 97.12 86 VAL A O 1
ATOM 701 N N . PHE A 1 87 ? -5.700 -0.547 8.566 1.00 97.62 87 PHE A N 1
ATOM 702 C CA . PHE A 1 87 ? -6.460 -0.394 7.332 1.00 97.62 87 PHE A CA 1
ATOM 703 C C . PHE A 1 87 ? -5.478 -0.153 6.185 1.00 97.62 87 PHE A C 1
ATOM 705 O O . PHE A 1 87 ? -4.673 0.773 6.236 1.00 97.62 87 PHE A O 1
ATOM 712 N N . ILE A 1 88 ? -5.549 -0.981 5.152 1.00 98.00 88 ILE A N 1
ATOM 713 C CA . ILE A 1 88 ? -4.648 -0.948 4.004 1.00 98.00 88 ILE A CA 1
ATOM 714 C C . ILE A 1 88 ? -5.490 -0.641 2.783 1.00 98.00 88 ILE A C 1
ATOM 716 O O . ILE A 1 88 ? -6.444 -1.363 2.480 1.00 98.00 88 ILE A O 1
ATOM 720 N N . LYS A 1 89 ? -5.122 0.414 2.067 1.00 97.56 89 LYS A N 1
ATOM 721 C CA . LYS A 1 89 ? -5.649 0.682 0.735 1.00 97.56 89 LYS A CA 1
ATOM 722 C C . LYS A 1 89 ? -4.582 0.284 -0.264 1.00 97.56 89 LYS A C 1
ATOM 724 O O . LYS A 1 89 ? -3.467 0.776 -0.160 1.00 97.56 89 LYS A O 1
ATOM 729 N N . ASP A 1 90 ? -4.926 -0.514 -1.270 1.00 97.69 90 ASP A N 1
ATOM 730 C CA . ASP A 1 90 ? -3.982 -0.826 -2.338 1.00 97.69 90 ASP A CA 1
ATOM 731 C C . ASP A 1 90 ? -4.627 -1.019 -3.718 1.00 97.69 90 ASP A C 1
ATOM 733 O O . ASP A 1 90 ? -5.856 -1.013 -3.876 1.00 97.69 90 ASP A O 1
ATOM 737 N N . MET A 1 91 ? -3.790 -1.122 -4.747 1.00 96.00 91 MET A N 1
ATOM 738 C CA . MET A 1 91 ? -4.195 -1.514 -6.089 1.00 96.00 91 MET A CA 1
ATOM 739 C C . MET A 1 91 ? -4.120 -3.035 -6.234 1.00 96.00 91 MET A C 1
ATOM 741 O O . MET A 1 91 ? -3.105 -3.650 -5.924 1.00 96.00 91 MET A O 1
ATOM 745 N N . ALA A 1 92 ? -5.185 -3.652 -6.748 1.00 94.38 92 ALA A N 1
ATOM 746 C CA . ALA A 1 92 ? -5.256 -5.104 -6.910 1.00 94.38 92 ALA A CA 1
ATOM 747 C C . ALA A 1 92 ? -4.113 -5.640 -7.789 1.00 94.38 92 ALA A C 1
ATOM 749 O O . ALA A 1 92 ? -3.530 -6.674 -7.483 1.00 94.38 92 ALA A O 1
ATOM 750 N N . TYR A 1 93 ? -3.739 -4.896 -8.833 1.00 92.44 93 TYR A N 1
ATOM 751 C CA . TYR A 1 93 ? -2.674 -5.294 -9.753 1.00 92.44 93 TYR A CA 1
ATOM 752 C C . TYR A 1 93 ? -1.258 -5.182 -9.163 1.00 92.44 93 TYR A C 1
ATOM 754 O O . TYR A 1 93 ? -0.320 -5.635 -9.806 1.00 92.44 93 TYR A O 1
ATOM 762 N N . TYR A 1 94 ? -1.069 -4.600 -7.969 1.00 94.69 94 TYR A N 1
ATOM 763 C CA . TYR A 1 94 ? 0.238 -4.673 -7.307 1.00 94.69 94 TYR A CA 1
ATOM 764 C C . TYR A 1 94 ? 0.492 -6.046 -6.687 1.00 94.69 94 TYR A C 1
ATOM 766 O O . TYR A 1 94 ? 1.643 -6.444 -6.570 1.00 94.69 94 TYR A O 1
ATOM 774 N N . VAL A 1 95 ? -0.564 -6.759 -6.282 1.00 90.06 95 VAL A N 1
ATOM 775 C CA . VAL A 1 95 ? -0.466 -8.018 -5.520 1.00 90.06 95 VAL A CA 1
ATOM 776 C C . VAL A 1 95 ? -0.919 -9.245 -6.308 1.00 90.06 95 VAL A C 1
ATOM 778 O O . VAL A 1 95 ? -0.623 -10.368 -5.909 1.00 90.06 95 VAL A O 1
ATOM 781 N N . VAL A 1 96 ? -1.645 -9.048 -7.410 1.00 86.31 96 VAL A N 1
ATOM 782 C CA . VAL A 1 96 ? -2.036 -10.120 -8.329 1.00 86.31 96 VAL A CA 1
ATOM 783 C C . VAL A 1 96 ? -1.048 -10.131 -9.497 1.00 86.31 96 VAL A C 1
ATOM 785 O O . VAL A 1 96 ? -1.001 -9.136 -10.226 1.00 86.31 96 VAL A O 1
ATOM 788 N N . PRO A 1 97 ? -0.267 -11.210 -9.689 1.00 74.06 97 PRO A N 1
ATOM 789 C CA . PRO A 1 97 ? 0.634 -11.309 -10.827 1.00 74.06 97 PRO A CA 1
ATOM 790 C C . PRO A 1 97 ? -0.161 -11.368 -12.147 1.00 74.06 97 PRO A C 1
ATOM 792 O O . PRO A 1 97 ? -1.283 -11.885 -12.163 1.00 74.06 97 PRO A O 1
ATOM 795 N N . PRO A 1 98 ? 0.385 -10.848 -13.260 1.00 72.38 98 PRO A N 1
ATOM 796 C CA . PRO A 1 98 ? -0.175 -11.061 -14.594 1.00 72.38 98 PRO A CA 1
ATOM 797 C C . PRO A 1 98 ? -0.264 -12.560 -14.921 1.00 72.38 98 PRO A C 1
ATOM 799 O O . PRO A 1 98 ? 0.598 -13.326 -14.500 1.00 72.38 98 PRO A O 1
ATOM 802 N N . GLU A 1 99 ? -1.262 -12.969 -15.714 1.00 67.81 99 GLU A N 1
ATOM 803 C CA . GLU A 1 99 ? -1.524 -14.386 -16.051 1.00 67.81 99 GLU A CA 1
ATOM 804 C C . GLU A 1 99 ? -0.316 -15.127 -16.670 1.00 67.81 99 GLU A C 1
ATOM 806 O O . GLU A 1 99 ? -0.234 -16.348 -16.561 1.00 67.81 99 GLU A O 1
ATOM 811 N N . ASP A 1 100 ? 0.648 -14.396 -17.241 1.00 62.03 100 ASP A N 1
ATOM 812 C CA . ASP A 1 100 ? 1.816 -14.944 -17.945 1.00 62.03 100 ASP A CA 1
ATOM 813 C C . ASP A 1 100 ? 3.137 -14.903 -17.142 1.00 62.03 100 ASP A C 1
ATOM 815 O O . ASP A 1 100 ? 4.204 -15.158 -17.702 1.00 62.03 100 ASP A O 1
ATOM 819 N N . GLN A 1 101 ? 3.113 -14.584 -15.842 1.00 55.53 101 GLN A N 1
ATOM 820 C CA . GLN A 1 101 ? 4.302 -14.659 -14.979 1.00 55.53 101 GLN A CA 1
ATOM 821 C C . GLN A 1 101 ? 4.314 -15.968 -14.172 1.00 55.53 101 GLN A C 1
ATOM 823 O O . GLN A 1 101 ? 3.778 -16.025 -13.067 1.00 55.53 101 GLN A O 1
ATOM 828 N N . ASN A 1 102 ? 4.939 -17.010 -14.738 1.00 42.91 102 ASN A N 1
ATOM 829 C CA . ASN A 1 102 ? 5.393 -18.218 -14.030 1.00 42.91 102 ASN A CA 1
ATOM 830 C C . ASN A 1 102 ? 6.922 -18.275 -14.005 1.00 42.91 102 ASN A C 1
ATOM 832 O O . ASN A 1 102 ? 7.520 -18.130 -15.096 1.00 42.91 102 ASN A O 1
#

Nearest PDB structures (foldseek):
  2ccg-assembly1_B  TM=4.508E-01  e=6.360E-01  Staphylococcus aureus
  1k6m-assembly1_A  TM=4.615E-01  e=8.828E-01  Homo sapiens
  2wk1-assembly1_A-2  TM=3.146E-01  e=2.361E+00  Actinoalloteichus caeruleus

Mean predicted aligned error: 4.04 Å

Foldseek 3Di:
DDLEAAEAADAPPPCLVVVLVVVVVVVPAEDEDEALLVLCQPQEPNHPDPPCVVPNVVSVVVVSNHPHPVVSVVVQVVVSVVRHRYYYYHYNPSPDDDPPDD

Organism: Hortaea werneckii (NCBI:txid91943)